Protein AF-A0A6J2U983-F1 (afdb_monomer)

Structure (mmCIF, N/CA/C/O backbone):
data_AF-A0A6J2U983-F1
#
_entry.id   AF-A0A6J2U983-F1
#
loop_
_atom_site.group_PDB
_atom_site.id
_atom_site.type_symbol
_atom_site.label_atom_id
_atom_site.label_alt_id
_atom_site.label_comp_id
_atom_site.label_asym_id
_atom_site.label_entity_id
_atom_site.label_seq_id
_atom_site.pdbx_PDB_ins_code
_atom_site.Cartn_x
_atom_site.Cartn_y
_atom_site.Cartn_z
_atom_site.occupancy
_atom_site.B_iso_or_equiv
_atom_site.auth_seq_id
_atom_site.auth_comp_id
_atom_site.auth_asym_id
_atom_site.auth_atom_id
_atom_site.pdbx_PDB_model_num
ATOM 1 N N . MET A 1 1 ? -11.554 29.400 -9.622 1.00 46.88 1 MET A N 1
ATOM 2 C CA . MET A 1 1 ? -10.455 28.666 -10.293 1.00 46.88 1 MET A CA 1
ATOM 3 C C . MET A 1 1 ? -11.041 27.957 -11.511 1.00 46.88 1 MET A C 1
ATOM 5 O O . MET A 1 1 ? -11.775 26.996 -11.351 1.00 46.88 1 MET A O 1
ATOM 9 N N . SER A 1 2 ? -10.864 28.527 -12.706 1.00 45.34 2 SER A N 1
ATOM 10 C CA . SER A 1 2 ? -11.613 28.155 -13.919 1.00 45.34 2 SER A CA 1
ATOM 11 C C . SER A 1 2 ? -11.176 26.800 -14.499 1.00 45.34 2 SER A C 1
ATOM 13 O O . SER A 1 2 ? -9.994 26.592 -14.777 1.00 45.34 2 SER A O 1
ATOM 15 N N . PHE A 1 3 ? -12.144 25.907 -14.752 1.00 55.78 3 PHE A N 1
ATOM 16 C CA . PHE A 1 3 ? -11.973 24.586 -15.384 1.00 55.78 3 PHE A CA 1
ATOM 17 C C . PHE A 1 3 ? -11.341 24.631 -16.792 1.00 55.78 3 PHE A C 1
ATOM 19 O O . PHE A 1 3 ? -10.923 23.601 -17.323 1.00 55.78 3 PHE A O 1
ATOM 26 N N . ALA A 1 4 ? -11.219 25.815 -17.402 1.00 56.19 4 ALA A N 1
ATOM 27 C CA . ALA A 1 4 ? -10.616 25.994 -18.721 1.00 56.19 4 ALA A CA 1
ATOM 28 C C . ALA A 1 4 ? -9.094 25.733 -18.751 1.00 56.19 4 ALA A C 1
ATOM 30 O O . ALA A 1 4 ? -8.564 25.335 -19.790 1.00 56.19 4 ALA A O 1
ATOM 31 N N . LEU A 1 5 ? -8.383 25.906 -17.628 1.00 56.50 5 LEU A N 1
ATOM 32 C CA . LEU A 1 5 ? -6.929 25.682 -17.562 1.00 56.50 5 LEU A CA 1
ATOM 33 C C . LEU A 1 5 ? -6.551 24.192 -17.472 1.00 56.50 5 LEU A C 1
ATOM 35 O O . LEU A 1 5 ? -5.528 23.788 -18.020 1.00 56.50 5 LEU A O 1
ATOM 39 N N . MET A 1 6 ? -7.408 23.355 -16.878 1.00 55.75 6 MET A N 1
ATOM 40 C CA . MET A 1 6 ? -7.186 21.904 -16.743 1.00 55.75 6 MET A CA 1
ATOM 41 C C . MET A 1 6 ? -7.223 21.162 -18.091 1.00 55.75 6 MET A C 1
ATOM 43 O O . MET A 1 6 ? -6.466 20.216 -18.301 1.00 55.75 6 MET A O 1
ATOM 47 N N . ARG A 1 7 ? -8.040 21.615 -19.055 1.00 55.06 7 ARG A N 1
ATOM 48 C CA . ARG A 1 7 ? -8.119 20.983 -20.388 1.00 55.06 7 ARG A CA 1
ATOM 49 C C . ARG A 1 7 ? -6.861 21.181 -21.236 1.00 55.06 7 ARG A C 1
ATOM 51 O O . ARG A 1 7 ? -6.542 20.310 -22.039 1.00 55.06 7 ARG A O 1
ATOM 58 N N . LYS A 1 8 ? -6.122 22.283 -21.053 1.00 55.94 8 LYS A N 1
ATOM 59 C CA . LYS A 1 8 ? -4.867 22.524 -21.790 1.00 55.94 8 LYS A CA 1
ATOM 60 C C . LYS A 1 8 ? -3.709 21.663 -21.289 1.00 55.94 8 LYS A C 1
ATOM 62 O O . LYS A 1 8 ? -2.823 21.364 -22.078 1.00 55.94 8 LYS A O 1
ATOM 67 N N . LEU A 1 9 ? -3.735 21.221 -20.029 1.00 59.50 9 LEU A N 1
ATOM 68 C CA . LEU A 1 9 ? -2.716 20.309 -19.500 1.00 59.50 9 LEU A CA 1
ATOM 69 C C . LEU A 1 9 ? -2.905 18.867 -20.005 1.00 59.50 9 LEU A C 1
ATOM 71 O O . LEU A 1 9 ? -1.926 18.161 -20.219 1.00 59.50 9 LEU A O 1
ATOM 75 N N . LEU A 1 10 ? -4.155 18.447 -20.230 1.00 59.69 10 LEU A N 1
ATOM 76 C CA . LEU A 1 10 ? -4.514 17.079 -20.636 1.00 59.69 10 LEU A CA 1
ATOM 77 C C . LEU A 1 10 ? -4.409 16.811 -22.147 1.00 59.69 10 LEU A C 1
ATOM 79 O O . LEU A 1 10 ? -4.416 15.656 -22.559 1.00 59.69 10 LEU A O 1
ATOM 83 N N . LEU A 1 11 ? -4.318 17.859 -22.971 1.00 58.66 11 LEU A N 1
ATOM 84 C CA . LEU A 1 11 ? -4.212 17.757 -24.434 1.00 58.66 11 LEU A CA 1
ATOM 85 C C . LEU A 1 11 ? -2.789 17.973 -24.958 1.00 58.66 11 LEU A C 1
ATOM 87 O O . LEU A 1 11 ? -2.577 17.965 -26.171 1.00 58.66 11 LEU A O 1
ATOM 91 N N . LEU A 1 12 ? -1.806 18.159 -24.074 1.00 58.75 12 LEU A N 1
ATOM 92 C CA . LEU A 1 12 ? -0.417 18.125 -24.505 1.00 58.75 12 LEU A CA 1
ATOM 93 C C . LEU A 1 12 ? -0.102 16.690 -24.932 1.00 58.75 12 LEU A C 1
ATOM 95 O O . LEU A 1 12 ? -0.223 15.778 -24.109 1.00 58.75 12 LEU A O 1
ATOM 99 N N . PRO A 1 13 ? 0.293 16.456 -26.198 1.00 54.09 13 PRO A N 1
ATOM 100 C CA . PRO A 1 13 ? 0.735 15.141 -26.604 1.00 54.09 13 PRO A CA 1
ATOM 101 C C . PRO A 1 13 ? 1.937 14.817 -25.730 1.00 54.09 13 PRO A C 1
ATOM 103 O O . PRO A 1 13 ? 2.978 15.474 -25.813 1.00 54.09 13 PRO A O 1
ATOM 106 N N . ILE A 1 14 ? 1.784 13.811 -24.872 1.00 59.09 14 ILE A N 1
ATOM 107 C CA . ILE A 1 14 ? 2.913 13.157 -24.234 1.00 59.09 14 ILE A CA 1
ATOM 108 C C . ILE A 1 14 ? 3.726 12.626 -25.408 1.00 59.09 14 ILE A C 1
ATOM 110 O O . ILE A 1 14 ? 3.404 11.582 -25.979 1.00 59.09 14 ILE A O 1
ATOM 114 N N . LYS A 1 15 ? 4.734 13.396 -25.836 1.00 47.50 15 LYS A N 1
ATOM 115 C CA . LYS A 1 15 ? 5.761 12.915 -26.745 1.00 47.50 15 LYS A CA 1
ATOM 116 C C . LYS A 1 15 ? 6.340 11.709 -26.031 1.00 47.50 15 LYS A C 1
ATOM 118 O O . LYS A 1 15 ? 7.128 11.851 -25.099 1.00 47.50 15 LYS A O 1
ATOM 123 N N . ARG A 1 16 ? 5.900 10.516 -26.437 1.00 46.88 16 ARG A N 1
ATOM 124 C CA . ARG A 1 16 ? 6.645 9.293 -26.199 1.00 46.88 16 ARG A CA 1
ATOM 125 C C . ARG A 1 16 ? 8.036 9.611 -26.707 1.00 46.88 16 ARG A C 1
ATOM 127 O O . ARG A 1 16 ? 8.236 9.764 -27.910 1.00 46.88 16 A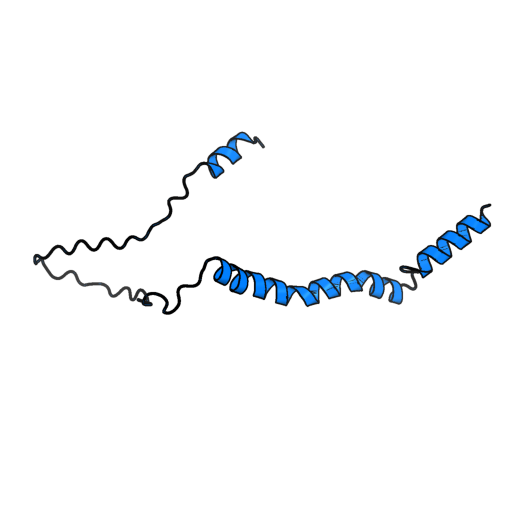RG A O 1
ATOM 134 N N . VAL A 1 17 ? 8.978 9.770 -25.790 1.00 44.84 17 VAL A N 1
ATOM 135 C CA . VAL A 1 17 ? 10.386 9.706 -26.135 1.00 44.84 17 VAL A CA 1
ATOM 136 C C . VAL A 1 17 ? 10.614 8.243 -26.501 1.00 44.84 17 VAL A C 1
ATOM 138 O O . VAL A 1 17 ? 11.003 7.419 -25.680 1.00 44.84 17 VAL A O 1
ATOM 141 N N . CYS A 1 18 ? 10.266 7.892 -27.738 1.00 42.91 18 CYS A N 1
ATOM 142 C CA . CYS A 1 18 ? 10.896 6.788 -28.422 1.00 42.91 18 CYS A CA 1
ATOM 143 C C . CYS A 1 18 ? 12.361 7.200 -28.518 1.00 42.91 18 CYS A C 1
ATOM 145 O O . CYS A 1 18 ? 12.740 7.967 -29.400 1.00 42.91 18 CYS A O 1
ATOM 147 N N . VAL A 1 19 ? 13.180 6.725 -27.580 1.00 45.50 19 VAL A N 1
ATOM 148 C CA . VAL A 1 19 ? 14.626 6.631 -27.784 1.00 45.50 19 VAL A CA 1
ATOM 149 C C . VAL A 1 19 ? 14.823 5.547 -28.846 1.00 45.50 19 VAL A C 1
ATOM 151 O O . VAL A 1 19 ? 15.176 4.409 -28.557 1.00 45.50 19 VAL A O 1
ATOM 154 N N . GLY A 1 20 ? 14.471 5.882 -30.087 1.00 42.91 20 GLY A N 1
ATOM 155 C CA . GLY A 1 20 ? 14.957 5.189 -31.261 1.00 42.91 20 GLY A CA 1
ATOM 156 C C . GLY A 1 20 ? 16.407 5.606 -31.402 1.00 42.91 20 GLY A C 1
ATOM 157 O O . GLY A 1 20 ? 16.694 6.740 -31.773 1.00 42.91 20 GLY A O 1
ATOM 158 N N . ALA A 1 21 ? 17.319 4.718 -31.023 1.00 46.97 21 ALA A N 1
ATOM 159 C CA . ALA A 1 21 ? 18.728 4.858 -31.341 1.00 46.97 21 ALA A CA 1
ATOM 160 C C . ALA A 1 21 ? 18.889 4.711 -32.863 1.00 46.97 21 ALA A C 1
ATOM 162 O O . ALA A 1 21 ? 19.166 3.627 -33.372 1.00 46.97 21 ALA A O 1
ATOM 163 N N . GLU A 1 22 ? 18.651 5.793 -33.602 1.00 40.28 22 GLU A N 1
ATOM 164 C CA . GLU A 1 22 ? 18.967 5.871 -35.023 1.00 40.28 22 GLU A CA 1
ATOM 165 C C . GLU A 1 22 ? 20.481 6.081 -35.159 1.00 40.28 22 GLU A C 1
ATOM 167 O O . GLU A 1 22 ? 21.016 7.180 -35.010 1.00 40.28 22 GLU A O 1
ATOM 172 N N . ASN A 1 23 ? 21.195 4.975 -35.367 1.00 44.97 23 ASN A N 1
ATOM 173 C CA . ASN A 1 23 ? 22.630 4.950 -35.622 1.00 44.97 23 ASN A CA 1
ATOM 174 C C . ASN A 1 23 ? 22.907 5.441 -37.054 1.00 44.97 23 ASN A C 1
ATOM 176 O O . ASN A 1 23 ? 23.018 4.647 -37.987 1.00 44.97 23 ASN A O 1
ATOM 180 N N . ARG A 1 24 ? 23.057 6.757 -37.245 1.00 42.50 24 ARG A N 1
ATOM 181 C CA . ARG A 1 24 ? 23.755 7.298 -38.423 1.00 42.50 24 ARG A CA 1
ATOM 182 C C . ARG A 1 24 ? 25.264 7.160 -38.207 1.00 42.50 24 ARG A C 1
ATOM 184 O O . ARG A 1 24 ? 25.907 8.047 -37.652 1.00 42.50 24 ARG A O 1
ATOM 191 N N . GLN A 1 25 ? 25.833 6.040 -38.645 1.00 41.41 25 GLN A N 1
ATOM 192 C CA . GLN A 1 25 ? 27.283 5.903 -38.792 1.00 41.41 25 GLN A CA 1
ATOM 193 C C . GLN A 1 25 ? 27.726 6.679 -40.040 1.00 41.41 25 GLN A C 1
ATOM 195 O O . GLN A 1 25 ? 27.593 6.197 -41.159 1.00 41.41 25 GLN A O 1
ATOM 200 N N . ASN A 1 26 ? 28.232 7.898 -39.844 1.00 41.47 26 ASN A N 1
ATOM 201 C CA . ASN A 1 26 ? 28.999 8.610 -40.863 1.00 41.47 26 ASN A CA 1
ATOM 202 C C . ASN A 1 26 ? 30.475 8.229 -40.692 1.00 41.47 26 ASN A C 1
ATOM 204 O O . ASN A 1 26 ? 31.101 8.560 -39.685 1.00 41.47 26 ASN A O 1
ATOM 208 N N . VAL A 1 27 ? 31.004 7.498 -41.669 1.00 50.38 27 VAL A N 1
ATOM 209 C CA . VAL A 1 27 ? 32.424 7.163 -41.810 1.00 50.38 27 VAL A CA 1
ATOM 210 C C . VAL A 1 27 ? 33.122 8.352 -42.475 1.00 50.38 27 VAL A C 1
ATOM 212 O O . VAL A 1 27 ? 32.718 8.762 -43.558 1.00 50.38 27 VAL A O 1
ATOM 215 N N . GLY A 1 28 ? 34.167 8.909 -41.858 1.00 40.06 28 GLY A N 1
ATOM 216 C CA . GLY A 1 28 ? 35.021 9.916 -42.505 1.00 40.06 28 GLY A CA 1
ATOM 217 C C . GLY A 1 28 ? 35.773 10.796 -41.510 1.00 40.06 28 GLY A C 1
ATOM 218 O O . GLY A 1 28 ? 35.158 11.542 -40.756 1.00 40.06 28 GLY A O 1
ATOM 219 N N . GLY A 1 29 ? 37.101 10.668 -41.486 1.00 46.34 29 GLY A N 1
ATOM 220 C CA . GLY A 1 29 ? 37.994 11.205 -40.459 1.00 46.34 29 GLY A CA 1
ATOM 221 C C . GLY A 1 29 ? 38.056 12.733 -40.330 1.00 46.34 29 GLY A C 1
ATOM 222 O O . GLY A 1 29 ? 37.985 13.474 -41.305 1.00 46.34 29 GLY A O 1
ATOM 223 N N . GLY A 1 30 ? 38.254 13.177 -39.087 1.00 46.31 30 GLY A N 1
ATOM 224 C CA . GLY A 1 30 ? 38.520 14.554 -38.665 1.00 46.31 30 GLY A CA 1
ATOM 225 C C . GLY A 1 30 ? 39.106 14.571 -37.240 1.00 46.31 30 GLY A C 1
ATOM 226 O O . GLY A 1 30 ? 39.036 13.548 -36.555 1.00 46.31 30 GLY A O 1
ATOM 227 N N . PRO A 1 31 ? 39.729 15.684 -36.802 1.00 45.97 31 PRO A N 1
ATOM 228 C CA . PRO A 1 31 ? 40.730 15.706 -35.733 1.00 45.97 31 PRO A CA 1
ATOM 229 C C . PRO A 1 31 ? 40.172 15.257 -34.378 1.00 45.97 31 PRO A C 1
ATOM 231 O O . PRO A 1 31 ? 39.025 15.548 -34.032 1.00 45.97 31 PRO A O 1
ATOM 234 N N . LEU A 1 32 ? 41.018 14.541 -33.628 1.00 55.00 32 LEU A N 1
ATOM 235 C CA . LEU A 1 32 ? 40.730 13.885 -32.351 1.00 55.00 32 LEU A CA 1
ATOM 236 C C . LEU A 1 32 ? 40.050 14.840 -31.360 1.00 55.00 32 LEU A C 1
ATOM 238 O O . LEU A 1 32 ? 40.698 15.616 -30.660 1.00 55.00 32 LEU A O 1
ATOM 242 N N . LYS A 1 33 ? 38.723 14.746 -31.266 1.00 54.44 33 LYS A N 1
ATOM 243 C CA . LYS A 1 33 ? 37.964 15.310 -30.152 1.00 54.44 33 LYS A CA 1
ATOM 244 C C . LYS A 1 33 ? 38.275 14.461 -28.928 1.00 54.44 33 LYS A C 1
ATOM 246 O O . LYS A 1 33 ? 37.913 13.287 -28.888 1.00 54.44 33 LYS A O 1
ATOM 251 N N . ILE A 1 34 ? 38.955 15.050 -27.948 1.00 57.50 34 ILE A N 1
ATOM 252 C CA . ILE A 1 34 ? 39.162 14.450 -26.629 1.00 57.50 34 ILE A CA 1
ATOM 253 C C . ILE A 1 34 ? 37.778 14.126 -26.063 1.00 57.50 34 ILE A C 1
ATOM 255 O O . ILE A 1 34 ? 37.012 15.008 -25.676 1.00 57.50 34 ILE A O 1
ATOM 259 N N . GLN A 1 35 ? 37.431 12.842 -26.096 1.00 55.16 35 GLN A N 1
ATOM 260 C CA . GLN A 1 35 ? 36.185 12.323 -25.564 1.00 55.16 35 GLN A CA 1
ATOM 261 C C . GLN A 1 35 ? 36.309 12.366 -24.042 1.00 55.16 35 GLN A C 1
ATOM 263 O O . GLN A 1 35 ? 36.934 11.500 -23.427 1.00 55.16 35 GLN A O 1
ATOM 268 N N . VAL A 1 36 ? 35.751 13.411 -23.431 1.00 58.38 36 VAL A N 1
ATOM 269 C CA . VAL A 1 36 ? 35.498 13.436 -21.991 1.00 58.38 36 VAL A CA 1
ATOM 270 C C . VAL A 1 36 ? 34.723 12.160 -21.681 1.00 58.38 36 VAL A C 1
ATOM 272 O O . VAL A 1 36 ? 33.609 11.974 -22.176 1.00 58.38 36 VAL A O 1
ATOM 275 N N . ARG A 1 37 ? 35.336 11.241 -20.924 1.00 56.62 37 ARG A N 1
ATOM 276 C CA . ARG A 1 37 ? 34.680 10.015 -20.462 1.00 56.62 37 ARG A CA 1
ATOM 277 C C . ARG A 1 37 ? 33.641 10.402 -19.415 1.00 56.62 37 ARG A C 1
ATOM 279 O O . ARG A 1 37 ? 33.832 10.203 -18.217 1.00 56.62 37 ARG A O 1
ATOM 286 N N . HIS A 1 38 ? 32.520 10.943 -19.878 1.00 58.66 38 HIS A N 1
ATOM 287 C CA . HIS A 1 38 ? 31.264 10.782 -19.177 1.00 58.66 38 HIS A CA 1
ATOM 288 C C . HIS A 1 38 ? 31.019 9.279 -19.162 1.00 58.66 38 HIS A C 1
ATOM 290 O O . HIS A 1 38 ? 30.552 8.695 -20.136 1.00 58.66 38 HIS A O 1
ATOM 296 N N . HIS A 1 39 ? 31.438 8.639 -18.077 1.00 61.31 39 HIS A N 1
ATOM 297 C CA . HIS A 1 39 ? 31.069 7.284 -17.722 1.00 61.31 39 HIS A CA 1
ATOM 298 C C . HIS A 1 39 ? 29.569 7.304 -17.416 1.00 61.31 39 HIS A C 1
ATOM 300 O O . HIS A 1 39 ? 29.132 7.124 -16.286 1.00 61.31 39 HIS A O 1
ATOM 306 N N . TRP A 1 40 ? 28.742 7.558 -18.430 1.00 60.06 40 TRP A N 1
ATOM 307 C CA . TRP A 1 40 ? 27.381 7.074 -18.354 1.00 60.06 40 TRP A CA 1
ATOM 308 C C . TRP A 1 40 ? 27.518 5.582 -18.074 1.00 60.06 40 TRP A C 1
ATOM 310 O O . TRP A 1 40 ? 28.262 4.920 -18.806 1.00 60.06 40 TRP A O 1
ATOM 320 N N . PRO A 1 41 ? 26.910 5.043 -17.006 1.00 64.44 41 PRO A N 1
ATOM 321 C CA . PRO A 1 41 ? 26.888 3.608 -16.843 1.00 64.44 41 PRO A CA 1
ATOM 322 C C . PRO A 1 41 ? 26.183 3.072 -18.084 1.00 64.44 41 PRO A C 1
ATOM 324 O O . PRO A 1 41 ? 24.976 3.244 -18.256 1.00 64.44 41 PRO A O 1
ATOM 327 N N . ILE A 1 42 ? 26.962 2.475 -18.987 1.00 67.00 42 ILE A N 1
ATOM 328 C CA . ILE A 1 42 ? 26.454 1.718 -20.123 1.00 67.00 42 ILE A CA 1
ATOM 329 C C . ILE A 1 42 ? 25.961 0.409 -19.510 1.00 67.00 42 ILE A C 1
ATOM 331 O O . ILE A 1 42 ? 26.569 -0.650 -19.642 1.00 67.00 42 ILE A O 1
ATOM 335 N N . ALA A 1 43 ? 24.888 0.503 -18.726 1.00 72.94 43 ALA A N 1
ATOM 336 C CA . ALA A 1 43 ? 24.093 -0.653 -18.403 1.00 72.94 43 ALA A CA 1
ATOM 337 C C . ALA A 1 43 ? 23.510 -1.098 -19.743 1.00 72.94 43 ALA A C 1
ATOM 339 O O . ALA A 1 43 ? 22.733 -0.372 -20.368 1.00 72.94 43 ALA A O 1
ATOM 340 N N . GLY A 1 44 ? 23.966 -2.254 -20.224 1.00 75.62 44 GLY A N 1
ATOM 341 C CA . GLY A 1 44 ? 23.366 -2.891 -21.386 1.00 75.62 44 GLY A CA 1
ATOM 342 C C . GLY A 1 44 ? 21.853 -3.055 -21.186 1.00 75.62 44 GLY A C 1
ATOM 343 O O . GLY A 1 44 ? 21.356 -2.959 -20.058 1.00 75.62 44 GLY A O 1
ATOM 344 N N . PRO A 1 45 ? 21.095 -3.290 -22.267 1.00 79.88 45 PRO A N 1
ATOM 345 C CA . PRO A 1 45 ? 19.658 -3.492 -22.159 1.00 79.88 45 PRO A CA 1
ATOM 346 C C . PRO A 1 45 ? 19.354 -4.598 -21.130 1.00 79.88 45 PRO A C 1
ATOM 348 O O . PRO A 1 45 ? 20.090 -5.587 -21.055 1.00 79.88 45 PRO A O 1
ATOM 351 N N . PRO A 1 46 ? 18.304 -4.441 -20.307 1.00 82.88 46 PRO A N 1
ATOM 352 C CA . PRO A 1 46 ? 17.991 -5.390 -19.247 1.00 82.88 46 PRO A CA 1
ATOM 353 C C . PRO A 1 46 ? 17.805 -6.794 -19.830 1.00 82.88 46 PRO A C 1
ATOM 355 O O . PRO A 1 46 ? 17.032 -6.979 -20.768 1.00 82.88 46 PRO A O 1
ATOM 358 N N . ARG A 1 47 ? 18.484 -7.790 -19.242 1.00 84.31 47 ARG A N 1
ATOM 359 C CA . ARG A 1 47 ? 18.425 -9.199 -19.678 1.00 84.31 47 ARG A CA 1
ATOM 360 C C . ARG A 1 47 ? 16.991 -9.738 -19.721 1.00 84.31 47 ARG A C 1
ATOM 362 O O . ARG A 1 47 ? 16.674 -10.561 -20.573 1.00 84.31 47 ARG A O 1
ATOM 369 N N . TRP A 1 48 ? 16.137 -9.238 -18.826 1.00 85.69 48 TRP A N 1
ATOM 370 C CA . TRP A 1 48 ? 14.704 -9.512 -18.802 1.00 85.69 48 TRP A CA 1
ATOM 371 C C . TRP A 1 48 ? 13.923 -8.195 -18.834 1.00 85.69 48 TRP A C 1
ATOM 373 O O . TRP A 1 48 ? 13.871 -7.491 -17.819 1.00 85.69 48 TRP A O 1
ATOM 383 N N . PRO A 1 49 ? 13.331 -7.818 -19.981 1.00 84.38 49 PRO A N 1
ATOM 384 C CA . PRO A 1 49 ? 12.515 -6.619 -20.060 1.00 84.38 49 PRO A CA 1
ATOM 385 C C . PRO A 1 49 ? 11.247 -6.817 -19.225 1.00 84.38 49 PRO A C 1
ATOM 387 O O . PRO A 1 49 ? 10.360 -7.582 -19.589 1.00 84.38 49 PRO A O 1
ATOM 390 N N . MET A 1 50 ? 11.158 -6.120 -18.090 1.00 87.44 50 MET A N 1
ATOM 391 C CA . MET A 1 50 ? 9.942 -6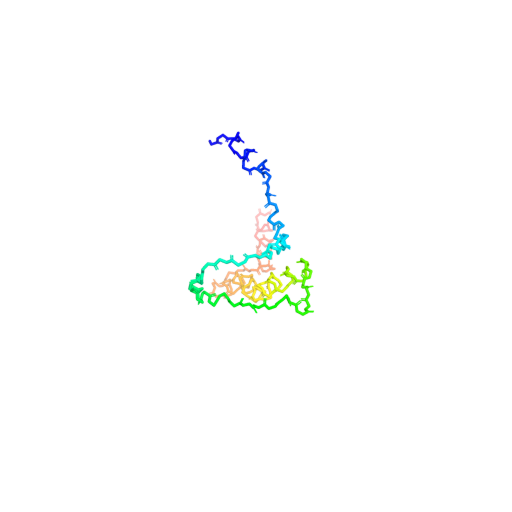.137 -17.278 1.00 87.44 50 MET A CA 1
ATOM 392 C C . MET A 1 50 ? 8.786 -5.484 -18.027 1.00 87.44 50 MET A C 1
ATOM 394 O O . MET A 1 50 ? 8.898 -4.328 -18.465 1.00 87.44 50 MET A O 1
ATOM 398 N N . SER A 1 51 ? 7.661 -6.196 -18.085 1.00 91.94 51 SER A N 1
ATOM 399 C CA . SER A 1 51 ? 6.395 -5.649 -18.566 1.00 91.94 51 SER A CA 1
ATOM 400 C C . SER A 1 51 ? 5.895 -4.541 -17.634 1.00 91.94 51 SER A C 1
ATOM 402 O O . SER A 1 51 ? 6.241 -4.488 -16.451 1.00 91.94 51 SER A O 1
ATOM 404 N N . THR A 1 52 ? 5.051 -3.644 -18.145 1.00 90.88 52 THR A N 1
ATOM 405 C CA . THR A 1 52 ? 4.468 -2.558 -17.343 1.00 90.88 52 THR A CA 1
ATOM 406 C C . THR A 1 52 ? 3.744 -3.097 -16.105 1.00 90.88 52 THR A C 1
ATOM 408 O O . THR A 1 52 ? 3.902 -2.546 -15.021 1.00 90.88 52 THR A O 1
ATOM 411 N N . GLY A 1 53 ? 3.030 -4.222 -16.235 1.00 92.31 53 GLY A N 1
ATOM 412 C CA . GLY A 1 53 ? 2.360 -4.884 -15.112 1.00 92.31 53 GLY A CA 1
ATOM 413 C C . GLY A 1 53 ? 3.335 -5.387 -14.045 1.00 92.31 53 GLY A C 1
ATOM 414 O O . GLY A 1 53 ? 3.117 -5.143 -12.863 1.00 92.31 53 GLY A O 1
ATOM 415 N N . GLN A 1 54 ? 4.457 -6.000 -14.441 1.00 90.12 54 GLN A N 1
ATOM 416 C CA . GLN A 1 54 ? 5.494 -6.426 -13.490 1.00 90.12 54 GLN A CA 1
ATOM 417 C C . GLN A 1 54 ? 6.105 -5.241 -12.739 1.00 90.12 54 GLN A C 1
ATOM 419 O O . GLN A 1 54 ? 6.347 -5.341 -11.538 1.00 90.12 54 GLN A O 1
ATOM 424 N N . ARG A 1 55 ? 6.300 -4.101 -13.414 1.00 88.94 55 ARG A N 1
ATOM 425 C CA . ARG A 1 55 ? 6.781 -2.869 -12.766 1.00 88.94 55 ARG A CA 1
ATOM 426 C C . ARG A 1 55 ? 5.780 -2.341 -11.740 1.00 88.94 55 ARG A C 1
ATOM 428 O O . ARG A 1 55 ? 6.190 -1.927 -10.661 1.00 88.94 55 ARG A O 1
ATOM 435 N N . PHE A 1 56 ? 4.483 -2.391 -12.050 1.00 94.06 56 PHE A N 1
ATOM 436 C CA . PHE A 1 56 ? 3.435 -2.012 -11.101 1.00 94.06 56 PHE A CA 1
ATOM 437 C C . PHE A 1 56 ? 3.395 -2.945 -9.894 1.00 94.06 56 PHE A C 1
ATOM 439 O O . PHE A 1 56 ? 3.384 -2.460 -8.771 1.00 94.06 56 PHE A O 1
ATOM 446 N N . ILE A 1 57 ? 3.436 -4.261 -10.099 1.00 93.12 57 ILE A N 1
ATOM 447 C CA . ILE A 1 57 ? 3.390 -5.233 -8.999 1.00 93.12 57 ILE A CA 1
ATOM 448 C C . ILE A 1 57 ? 4.624 -5.099 -8.099 1.00 93.12 57 ILE A C 1
ATOM 450 O O . ILE A 1 57 ? 4.486 -5.051 -6.883 1.00 93.12 57 ILE A O 1
ATOM 454 N N . MET A 1 58 ? 5.823 -4.982 -8.670 1.00 90.69 58 MET A N 1
ATOM 455 C CA . MET A 1 58 ? 7.051 -4.856 -7.876 1.00 90.69 58 MET A CA 1
ATOM 456 C C . MET A 1 58 ? 7.137 -3.509 -7.144 1.00 90.69 58 MET A C 1
ATOM 458 O O . MET A 1 58 ? 7.571 -3.459 -5.996 1.00 90.69 58 MET A O 1
ATOM 462 N N . GLY A 1 59 ? 6.688 -2.421 -7.775 1.00 90.19 59 GLY A N 1
ATOM 463 C CA . GLY A 1 59 ? 6.646 -1.104 -7.140 1.00 90.19 59 GLY A CA 1
ATOM 464 C C . GLY A 1 59 ? 5.525 -1.000 -6.108 1.00 90.19 59 GLY A C 1
ATOM 465 O O . GLY A 1 59 ? 5.771 -0.945 -4.907 1.00 90.19 59 GLY A O 1
ATOM 466 N N . TRP A 1 60 ? 4.279 -0.999 -6.576 1.00 93.25 60 TRP A N 1
ATOM 467 C CA . TRP A 1 60 ? 3.101 -0.772 -5.738 1.00 93.25 60 TRP A CA 1
ATOM 468 C C . TRP A 1 60 ? 2.758 -1.955 -4.840 1.00 93.25 60 TRP A C 1
ATOM 470 O O . TRP A 1 60 ? 2.309 -1.743 -3.718 1.00 93.25 60 TRP A O 1
ATOM 480 N N . GLY A 1 61 ? 2.985 -3.190 -5.290 1.00 93.50 61 GLY A N 1
ATOM 481 C CA . GLY A 1 61 ? 2.698 -4.372 -4.477 1.00 93.50 61 GLY A CA 1
ATOM 482 C C . GLY A 1 61 ? 3.540 -4.420 -3.203 1.00 93.50 61 GLY A C 1
ATOM 483 O O . GLY A 1 61 ? 3.001 -4.717 -2.141 1.00 93.50 61 GLY A O 1
ATOM 484 N N . SER A 1 62 ? 4.824 -4.046 -3.266 1.00 92.06 62 SER A N 1
ATOM 485 C CA . SER A 1 62 ? 5.671 -3.989 -2.062 1.00 92.06 62 SER A CA 1
ATOM 486 C C . SER A 1 62 ? 5.206 -2.913 -1.074 1.00 92.06 62 SER A C 1
ATOM 488 O O . SER A 1 62 ? 5.165 -3.152 0.133 1.00 92.06 62 SER A O 1
ATOM 490 N N . LEU A 1 63 ? 4.774 -1.761 -1.591 1.00 92.69 63 LEU A N 1
ATOM 491 C CA . LEU A 1 63 ? 4.268 -0.648 -0.792 1.00 92.69 63 LEU A CA 1
ATOM 492 C C . LEU A 1 63 ? 2.960 -1.024 -0.080 1.00 92.69 63 LEU A C 1
ATOM 494 O O . LEU A 1 63 ? 2.813 -0.775 1.114 1.00 92.69 63 LEU A O 1
ATOM 498 N N . ILE A 1 64 ? 2.043 -1.700 -0.780 1.00 94.44 64 ILE A N 1
ATOM 499 C CA . ILE A 1 64 ? 0.795 -2.205 -0.191 1.00 94.44 64 ILE A CA 1
ATOM 500 C C . ILE A 1 64 ? 1.095 -3.197 0.934 1.00 94.44 64 ILE A C 1
ATOM 502 O O . ILE A 1 64 ? 0.538 -3.056 2.018 1.00 94.44 64 ILE A O 1
ATOM 506 N N . ILE A 1 65 ? 2.003 -4.154 0.716 1.00 95.00 65 ILE A N 1
ATOM 507 C CA . ILE A 1 65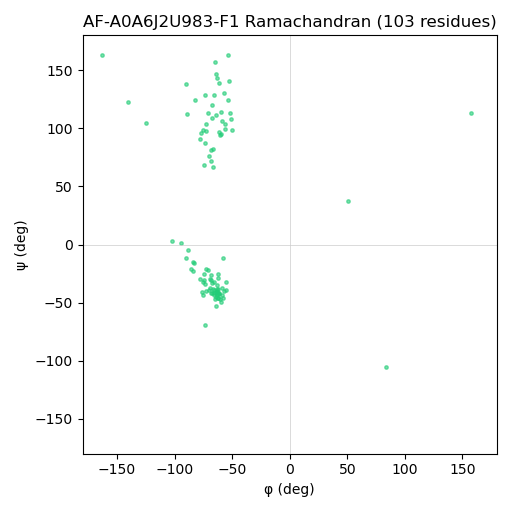 ? 2.350 -5.166 1.727 1.00 95.00 65 ILE A CA 1
ATOM 508 C C . ILE A 1 65 ? 2.883 -4.513 3.007 1.00 95.00 65 ILE A C 1
ATOM 510 O O . ILE A 1 65 ? 2.456 -4.879 4.102 1.00 95.00 65 ILE A O 1
ATOM 514 N N . MET A 1 66 ? 3.752 -3.507 2.881 1.00 93.88 66 MET A N 1
ATOM 515 C CA . MET A 1 66 ? 4.265 -2.757 4.031 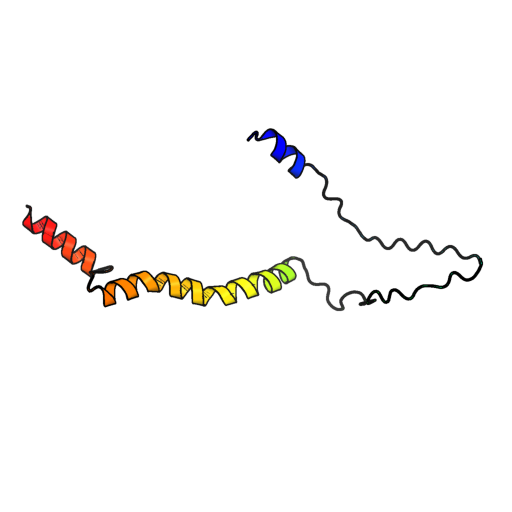1.00 93.88 66 MET A CA 1
ATOM 516 C C . MET A 1 66 ? 3.149 -2.022 4.796 1.00 93.88 66 MET A C 1
ATOM 518 O O . MET A 1 66 ? 3.262 -1.821 6.005 1.00 93.88 66 MET A O 1
ATOM 522 N N . MET A 1 67 ? 2.064 -1.640 4.116 1.00 95.12 67 MET A N 1
ATOM 523 C CA . MET A 1 67 ? 0.956 -0.876 4.694 1.00 95.12 67 MET A CA 1
ATOM 524 C C . MET A 1 67 ? -0.165 -1.731 5.302 1.00 95.12 67 MET A C 1
ATOM 526 O O . MET A 1 67 ? -0.989 -1.188 6.034 1.00 95.12 67 MET A O 1
ATOM 530 N N . ILE A 1 68 ? -0.198 -3.050 5.082 1.00 94.69 68 ILE A N 1
ATOM 531 C CA . ILE A 1 68 ? -1.266 -3.918 5.621 1.00 94.69 68 ILE A CA 1
ATOM 532 C C . ILE A 1 68 ? -1.314 -3.863 7.155 1.00 94.69 68 ILE A C 1
ATOM 534 O O . ILE A 1 68 ? -2.375 -3.637 7.733 1.00 94.69 68 ILE A O 1
ATOM 538 N N . ILE A 1 69 ? -0.166 -4.039 7.815 1.00 93.19 69 ILE A N 1
ATOM 539 C CA . ILE A 1 69 ? -0.064 -4.052 9.283 1.00 93.19 69 ILE A CA 1
ATOM 540 C C . ILE A 1 69 ? -0.450 -2.700 9.901 1.00 93.19 69 ILE A C 1
ATOM 542 O O . ILE A 1 69 ? -1.312 -2.695 10.780 1.00 93.19 69 ILE A O 1
ATOM 546 N N . PRO A 1 70 ? 0.125 -1.553 9.483 1.00 93.62 70 PRO A N 1
ATOM 547 C CA . PRO A 1 70 ? -0.255 -0.270 10.068 1.00 93.62 70 PRO A CA 1
ATOM 548 C C . PRO A 1 70 ? -1.726 0.069 9.806 1.00 93.62 70 PRO A C 1
ATOM 550 O O . PRO A 1 70 ? -2.382 0.610 10.691 1.00 93.62 70 PRO A O 1
ATOM 553 N N . PHE A 1 71 ? -2.279 -0.296 8.646 1.00 95.00 71 PHE A N 1
ATOM 554 C CA . PHE A 1 71 ? -3.695 -0.065 8.363 1.00 95.00 71 PHE A CA 1
ATOM 555 C C . PHE A 1 71 ? -4.602 -0.924 9.253 1.00 95.00 71 PHE A C 1
ATOM 557 O O . PHE A 1 71 ? -5.574 -0.426 9.814 1.00 95.00 71 PHE A O 1
ATOM 564 N N . TRP A 1 72 ? -4.245 -2.193 9.465 1.00 94.56 72 TRP A N 1
ATOM 565 C CA . TRP A 1 72 ? -4.952 -3.065 10.402 1.00 94.56 72 TRP A CA 1
ATOM 566 C C . TRP A 1 72 ? -4.867 -2.559 11.848 1.00 94.56 72 TRP A C 1
ATOM 568 O O . TRP A 1 72 ? -5.873 -2.539 12.554 1.00 94.56 72 TRP A O 1
ATOM 578 N N . ALA A 1 73 ? -3.694 -2.086 12.274 1.00 92.44 73 ALA A N 1
ATOM 579 C CA . ALA A 1 73 ? -3.503 -1.519 13.604 1.00 92.44 73 ALA A CA 1
ATOM 580 C C . ALA A 1 73 ? -4.386 -0.283 13.830 1.00 92.44 73 ALA A C 1
ATOM 582 O O . ALA A 1 73 ? -5.007 -0.175 14.884 1.00 92.44 73 ALA A O 1
ATOM 583 N N . LEU A 1 74 ? -4.509 0.603 12.833 1.00 93.31 74 LEU A N 1
ATOM 584 C CA . LEU A 1 74 ? -5.379 1.782 12.913 1.00 93.31 74 LEU A CA 1
ATOM 585 C C . LEU A 1 74 ? -6.849 1.414 13.151 1.00 93.31 74 LEU A C 1
ATOM 587 O O . LEU A 1 74 ? -7.514 2.084 13.937 1.00 93.31 74 LEU A O 1
ATOM 591 N N . PHE A 1 75 ? -7.346 0.329 12.553 1.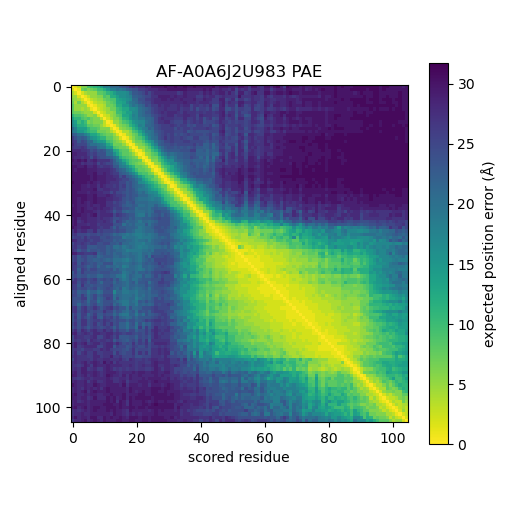00 92.00 75 PHE A N 1
ATOM 592 C CA . PHE A 1 75 ? -8.711 -0.141 12.815 1.00 92.00 75 PHE A CA 1
ATOM 593 C C . PHE A 1 75 ? -8.905 -0.748 14.206 1.00 92.00 75 PHE A C 1
ATOM 595 O O . PHE A 1 75 ? -10.032 -0.781 14.691 1.00 92.00 75 PHE A O 1
ATOM 602 N N . GLN A 1 76 ? -7.841 -1.207 14.864 1.00 90.38 76 GLN A N 1
ATOM 603 C CA . GLN A 1 76 ? -7.916 -1.715 16.238 1.00 90.38 76 GLN A CA 1
ATOM 604 C C . GLN A 1 76 ? -7.858 -0.596 17.290 1.00 90.38 76 GLN A C 1
ATOM 606 O O . GLN A 1 76 ? -8.233 -0.823 18.441 1.00 90.38 76 GLN A O 1
ATOM 611 N N . VAL A 1 77 ? -7.430 0.618 16.920 1.00 91.12 77 VAL A N 1
ATOM 612 C CA . VAL A 1 77 ? -7.306 1.753 17.8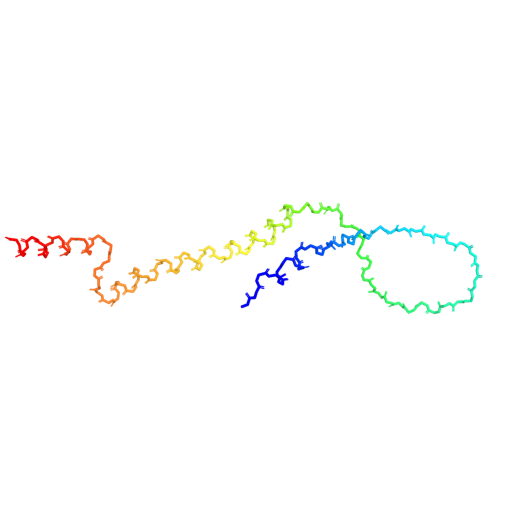53 1.00 91.12 77 VAL A CA 1
ATOM 613 C C . VAL A 1 77 ? -8.627 2.110 18.549 1.00 91.12 77 VAL A C 1
ATOM 615 O O . VAL A 1 77 ? -8.593 2.271 19.767 1.00 91.12 77 VAL A O 1
ATOM 618 N N . PRO A 1 78 ? -9.790 2.208 17.871 1.00 87.50 78 PRO A N 1
ATOM 619 C CA . PRO A 1 78 ? -11.051 2.543 18.537 1.00 87.50 78 PRO A CA 1
ATOM 620 C C . PRO A 1 78 ? -11.447 1.504 19.590 1.00 87.50 78 PRO A C 1
ATOM 622 O O . PRO A 1 78 ? -11.802 1.867 20.708 1.00 87.50 78 PRO A O 1
ATOM 625 N N . ARG A 1 79 ? -11.283 0.213 19.267 1.00 86.62 79 ARG A N 1
ATOM 626 C CA . ARG A 1 79 ? -11.528 -0.896 20.198 1.00 86.62 79 ARG A CA 1
ATOM 627 C C . ARG A 1 79 ? -10.599 -0.831 21.410 1.00 86.62 79 ARG A C 1
ATOM 629 O O . ARG A 1 79 ? -11.038 -0.999 22.543 1.00 86.62 79 ARG A O 1
ATOM 636 N N . TRP A 1 80 ? -9.310 -0.591 21.179 1.00 87.69 80 TRP A N 1
ATOM 637 C CA . TRP A 1 80 ? -8.328 -0.484 22.257 1.00 87.69 80 TRP A CA 1
ATOM 638 C C . TRP A 1 80 ? -8.575 0.748 23.138 1.00 87.69 80 TRP A C 1
ATOM 640 O O . TRP A 1 80 ? -8.458 0.664 24.359 1.00 87.69 80 TRP A O 1
ATOM 650 N N . SER A 1 81 ? -8.979 1.868 22.534 1.00 88.69 81 SER A N 1
ATOM 651 C CA . SER A 1 81 ? -9.359 3.096 23.238 1.00 88.69 81 SER A CA 1
ATOM 652 C C . SER A 1 81 ? -10.571 2.882 24.146 1.00 88.69 81 SER A C 1
ATOM 654 O O . SER A 1 81 ? -10.541 3.275 25.311 1.00 88.69 81 SER A O 1
ATOM 656 N N . ALA A 1 82 ? -11.618 2.221 23.648 1.00 88.12 82 ALA A N 1
ATOM 657 C CA . ALA A 1 82 ? -12.822 1.955 24.427 1.00 88.12 82 ALA A CA 1
ATOM 658 C C . ALA A 1 82 ? -12.537 1.082 25.658 1.00 88.12 82 ALA A C 1
ATOM 660 O O . ALA A 1 82 ? -12.971 1.415 26.758 1.00 88.12 82 ALA A O 1
ATOM 661 N N . LEU A 1 83 ? -11.697 0.051 25.495 1.00 86.75 83 LEU A N 1
ATOM 662 C CA . LEU A 1 83 ? -11.268 -0.827 26.587 1.00 86.75 83 LEU A CA 1
ATOM 663 C C . LEU A 1 83 ? -10.603 -0.059 27.745 1.00 86.75 83 LEU A C 1
ATOM 665 O O . LEU A 1 83 ? -10.830 -0.376 28.905 1.00 86.75 83 LEU A O 1
ATOM 669 N N . HIS A 1 84 ? -9.784 0.954 27.445 1.00 89.38 84 HIS A N 1
ATOM 670 C CA . HIS A 1 84 ? -9.072 1.724 28.477 1.00 89.38 84 HIS A CA 1
ATOM 671 C C . HIS A 1 84 ? -9.917 2.854 29.070 1.00 89.38 84 HIS A C 1
ATOM 673 O O . HIS A 1 84 ? -9.654 3.294 30.187 1.00 89.38 84 HIS A O 1
ATOM 679 N N . ASN A 1 85 ? -10.932 3.312 28.339 1.00 88.69 85 ASN A N 1
ATOM 680 C CA . ASN A 1 85 ? -11.856 4.348 28.792 1.00 88.69 85 ASN A CA 1
ATOM 681 C C . ASN A 1 85 ? -13.129 3.776 29.436 1.00 88.69 85 ASN A C 1
ATOM 683 O O . ASN A 1 85 ? -13.982 4.554 29.852 1.00 88.69 85 ASN A O 1
ATOM 687 N N . ASN A 1 86 ? -13.251 2.444 29.540 1.00 82.81 86 ASN A N 1
ATOM 688 C CA . ASN A 1 86 ? -14.460 1.742 29.991 1.00 82.81 86 ASN A CA 1
ATOM 689 C C . ASN A 1 86 ? -15.720 2.214 29.244 1.00 82.81 86 ASN A C 1
ATOM 691 O O . ASN A 1 86 ? -16.785 2.367 29.839 1.00 82.81 86 ASN A O 1
ATOM 695 N N . LEU A 1 87 ? -15.573 2.502 27.950 1.00 80.94 87 LEU A N 1
ATOM 696 C CA . LEU A 1 87 ? -16.690 2.857 27.083 1.00 80.94 87 LEU A CA 1
ATOM 697 C C . LEU A 1 87 ? -17.248 1.572 26.463 1.00 80.94 87 LEU A C 1
ATOM 699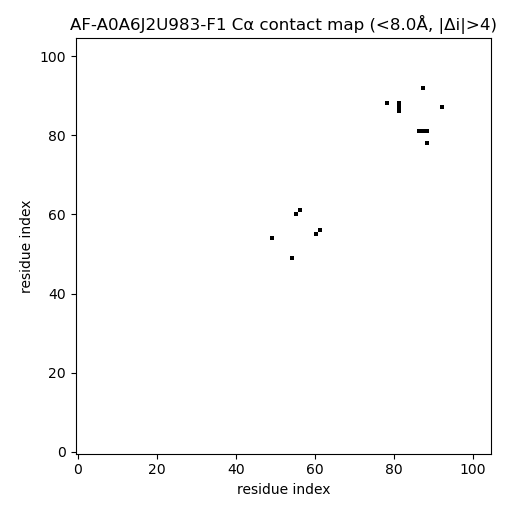 O O . LEU A 1 87 ? -16.446 0.733 26.034 1.00 80.94 87 LEU A O 1
ATOM 703 N N . PRO A 1 88 ? -18.580 1.418 26.378 1.00 81.00 88 PRO A N 1
ATOM 704 C CA . PRO A 1 88 ? -19.166 0.319 25.626 1.00 81.00 88 PRO A CA 1
ATOM 705 C C . PRO A 1 88 ? -18.739 0.442 24.156 1.00 81.00 88 PRO A C 1
ATOM 707 O O . PRO A 1 88 ? -18.656 1.544 23.615 1.00 81.00 88 PRO A O 1
ATOM 710 N N . TYR A 1 89 ? -18.406 -0.677 23.514 1.00 78.31 89 TYR A N 1
ATOM 711 C CA . TYR A 1 89 ? -17.956 -0.688 22.120 1.00 78.31 89 TYR A CA 1
ATOM 712 C C . TYR A 1 89 ? -18.537 -1.881 21.373 1.00 78.31 89 TYR A C 1
ATOM 714 O O . TYR A 1 89 ? -18.292 -3.035 21.730 1.00 78.31 89 TYR A O 1
ATOM 722 N N . GLY A 1 90 ? -19.250 -1.615 20.280 1.00 79.31 90 GLY A N 1
ATOM 723 C CA . GLY A 1 90 ? -19.782 -2.664 19.414 1.00 79.31 90 GLY A CA 1
ATOM 724 C C . GLY A 1 90 ? -21.106 -3.238 19.919 1.00 79.31 90 GLY A C 1
ATOM 725 O O . GLY A 1 90 ? -22.144 -2.619 19.723 1.00 79.31 90 GLY A O 1
ATOM 726 N N . GLU A 1 91 ? -21.092 -4.451 20.477 1.00 69.69 91 GLU A N 1
ATOM 727 C CA . GLU A 1 91 ? -22.316 -5.141 20.936 1.00 69.69 91 GLU A CA 1
ATOM 728 C C . GLU A 1 91 ? -22.834 -4.559 22.257 1.00 69.69 91 GLU A C 1
ATOM 730 O O . GLU A 1 91 ? -24.018 -4.267 22.367 1.00 69.69 91 GLU A O 1
ATOM 735 N N . GLU A 1 92 ? -21.933 -4.238 23.188 1.00 64.69 92 GLU A N 1
ATOM 736 C CA . GLU A 1 92 ? -22.281 -3.631 24.483 1.00 64.69 92 GLU A CA 1
ATOM 737 C C . GLU A 1 92 ? -22.942 -2.247 24.341 1.00 64.69 92 GLU A C 1
ATOM 739 O O . GLU A 1 92 ? -23.680 -1.808 25.216 1.00 64.69 92 GLU A O 1
ATOM 744 N N . GLU A 1 93 ? -22.673 -1.537 23.244 1.00 66.19 93 GLU A N 1
ATOM 745 C CA . GLU A 1 93 ? -23.258 -0.221 22.954 1.00 66.19 93 GLU A CA 1
ATOM 746 C C . GLU A 1 93 ? -24.736 -0.362 22.556 1.00 66.19 93 GLU A C 1
ATOM 748 O O . GLU A 1 93 ? -25.584 0.379 23.046 1.00 66.19 93 GLU A O 1
ATOM 753 N N . LYS A 1 94 ? -25.060 -1.393 21.765 1.00 67.56 94 LYS A N 1
ATOM 754 C CA . LYS A 1 94 ? -26.434 -1.703 21.341 1.00 67.56 94 LYS A CA 1
ATOM 755 C C . LYS A 1 94 ? -27.290 -2.186 22.502 1.00 67.56 94 LYS A C 1
ATOM 757 O O . LYS A 1 94 ? -28.426 -1.748 22.637 1.00 67.56 94 LYS A O 1
ATOM 762 N N . ASP A 1 95 ? -26.723 -3.030 23.363 1.00 64.75 95 ASP A N 1
ATOM 763 C CA . ASP A 1 95 ? -27.433 -3.541 24.535 1.00 64.75 95 ASP A CA 1
ATOM 764 C C . ASP A 1 95 ? -27.798 -2.400 25.506 1.00 64.75 95 ASP A C 1
ATOM 766 O O . ASP A 1 95 ? -28.899 -2.381 26.050 1.00 64.75 95 ASP A O 1
ATOM 770 N N . ASN A 1 96 ? -26.916 -1.403 25.677 1.00 61.94 96 ASN A N 1
ATOM 771 C CA . ASN A 1 96 ? -27.206 -0.223 26.500 1.00 61.94 96 ASN A CA 1
ATOM 772 C C . ASN A 1 96 ? -28.253 0.707 25.860 1.00 61.94 96 ASN A C 1
ATOM 774 O O . ASN A 1 96 ? -29.097 1.250 26.571 1.00 61.94 96 ASN A O 1
ATOM 778 N N . GLU A 1 97 ? -28.227 0.904 24.539 1.00 67.38 97 GLU A N 1
ATOM 779 C CA . GLU A 1 97 ? -29.221 1.730 23.836 1.00 67.38 97 GLU A CA 1
ATOM 780 C C . GLU A 1 97 ? -30.630 1.109 23.890 1.00 67.38 97 GLU A C 1
ATOM 782 O O . GLU A 1 97 ? -31.606 1.811 24.168 1.00 67.38 97 GLU A O 1
ATOM 787 N N . GLU A 1 98 ? -30.741 -0.210 23.707 1.00 65.00 98 GLU A N 1
ATOM 788 C CA . GLU A 1 98 ? -32.014 -0.942 23.789 1.00 65.00 98 GLU A CA 1
ATOM 789 C C . GLU A 1 98 ? -32.584 -0.996 25.221 1.00 65.00 98 GLU A C 1
ATOM 791 O O . GLU A 1 98 ? -33.808 -1.017 25.410 1.00 65.00 98 GLU A O 1
ATOM 796 N N . GLU A 1 99 ? -31.725 -0.990 26.248 1.00 61.12 99 GLU A N 1
ATOM 797 C CA . GLU A 1 99 ? -32.154 -0.943 27.653 1.00 61.12 99 GLU A CA 1
ATOM 798 C C . GLU A 1 99 ? -32.655 0.453 28.070 1.00 61.12 99 GLU A C 1
ATOM 800 O O . GLU A 1 99 ? -33.540 0.569 28.925 1.00 61.12 99 GLU A O 1
ATOM 805 N N . VAL A 1 100 ? -32.115 1.519 27.467 1.00 68.31 100 VAL A N 1
ATOM 806 C CA . VAL A 1 100 ? -32.554 2.903 27.709 1.00 68.31 100 VAL A CA 1
ATOM 807 C C . VAL A 1 100 ? -33.884 3.191 27.003 1.00 68.31 100 VAL A C 1
ATOM 809 O O . VAL A 1 100 ? -34.793 3.717 27.645 1.00 68.31 100 VAL A O 1
ATOM 812 N N . ASP A 1 101 ? -34.059 2.764 25.747 1.00 65.12 101 ASP A N 1
ATOM 813 C CA . ASP A 1 101 ? -35.312 2.961 24.989 1.00 65.12 101 ASP A CA 1
ATOM 814 C C . ASP A 1 101 ? -36.497 2.177 25.595 1.00 65.12 101 ASP A C 1
ATOM 816 O O . ASP A 1 101 ? -37.634 2.649 25.608 1.00 65.12 101 ASP A O 1
ATOM 820 N N . ASN A 1 102 ? -36.247 1.007 26.201 1.00 62.75 102 ASN A N 1
ATOM 821 C CA . ASN A 1 102 ? -37.279 0.270 26.946 1.00 62.75 102 ASN A CA 1
ATOM 822 C C . ASN A 1 102 ? -37.661 0.908 28.292 1.00 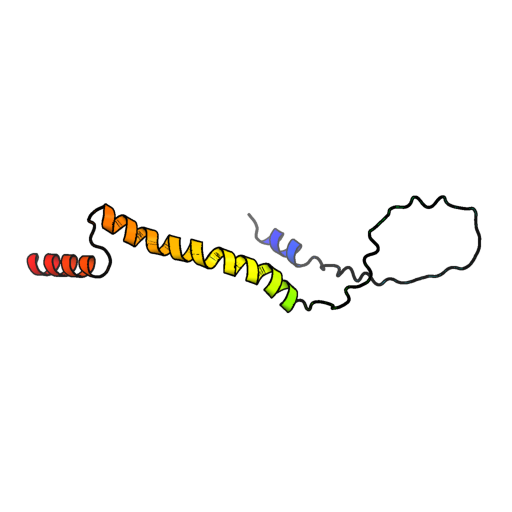62.75 102 ASN A C 1
ATOM 824 O O . ASN A 1 102 ? -38.735 0.607 28.807 1.00 62.75 102 ASN A O 1
ATOM 828 N N . LYS A 1 103 ? -36.808 1.754 28.886 1.00 60.91 103 LYS A N 1
ATOM 829 C CA . LYS A 1 103 ? -37.121 2.467 30.141 1.00 60.91 103 LYS A CA 1
ATOM 830 C C . LYS A 1 103 ? -37.879 3.776 29.918 1.00 60.91 103 LYS A C 1
ATOM 832 O O . LYS A 1 103 ? -38.518 4.248 30.856 1.00 60.91 103 LYS A O 1
ATOM 837 N N . GLU A 1 104 ? -37.808 4.362 2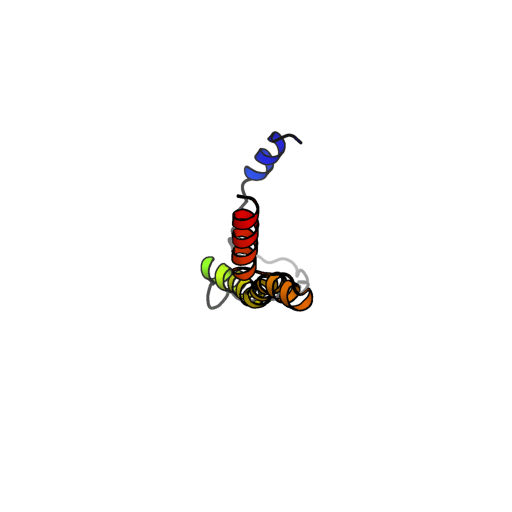8.725 1.00 58.75 104 GLU A N 1
ATOM 838 C CA . GLU A 1 104 ? -38.544 5.588 28.371 1.00 58.75 104 GLU A CA 1
ATOM 839 C C . GLU A 1 104 ? -39.957 5.334 27.809 1.00 58.75 104 GLU A C 1
ATOM 841 O O . GLU A 1 104 ? -40.711 6.288 27.598 1.00 58.75 104 GLU A O 1
ATOM 846 N N . LYS A 1 105 ? -40.341 4.070 27.603 1.00 50.28 105 LYS A N 1
ATOM 847 C CA . LYS A 1 105 ? -41.659 3.646 27.104 1.00 50.28 105 LYS A CA 1
ATOM 848 C C . LYS A 1 105 ? -42.605 3.202 28.216 1.00 50.28 105 LYS A C 1
ATOM 850 O O . LYS A 1 105 ? -43.817 3.490 28.074 1.00 50.28 105 LYS A O 1
#

Foldseek 3Di:
DDPPVVVVVVPDPPPPPPPPVPDPDDDDDDDDDPPPPPPPPPPDDDPDDDDPVNVCCVVVVVVVVVCPVVVVVVVCVVVVVCVVVVHDDDPRVVVVVVVVVVVVD

pLDDT: mean 70.47, std 18.29, range [40.06, 95.12]

Organism: Drosophila lebanonensis (NCBI:txid7225)

Radius of gyration: 31.77 Å; Cα contacts (8 Å, |Δi|>4): 8; chains: 1; bounding box: 82×38×73 Å

Mean predicted aligned error: 19.05 Å

Solvent-accessible surface area (backbone atoms only — not comparable to full-atom values): 7008 Å² total; per-residue (Å²): 137,70,74,74,61,61,57,62,67,72,66,55,78,78,74,73,80,73,82,69,84,79,82,80,84,81,86,78,92,75,82,88,71,83,74,76,80,75,75,64,82,81,70,67,80,67,97,69,79,75,50,73,66,56,52,46,47,64,54,53,46,52,53,51,62,69,43,50,61,61,53,53,51,59,70,46,46,64,60,55,49,24,67,76,67,75,44,68,65,75,66,57,40,53,56,52,52,56,56,49,59,64,70,77,107

Sequence (105 aa):
MSFALMRKLLLLPIKRVCVGAENRQNVGGGPLKIQVRHHWPIAGPPRWPMSTGQRFIMGWGSLIIMMIIPFWALFQVPRWSALHNNLPYGEEEKDNEEEVDNKEK

Secondary structure (DSSP, 8-state):
--THHHHHHHTS-------------------------------PSPSS---HHHHHIIIIIHHHHHHHHHHHHHHHHHHHHHHHHT---THHHHHHHHHHHTT--